Protein AF-A0A8T7BR16-F1 (afdb_monomer)

Mean predicted aligned error: 4.54 Å

Sequence (94 aa):
MAKTPLLADLGRALDLLRQIDESRLDFSPDPNVSPDIHELTGLETYPVDSHLANLKARIEAVVKAGDKLEQRDPSDYVSKLIIECVRLAPPSDD

Solvent-accessible surface area (backbone atoms only — not comparable to full-atom values): 5703 Å² total; per-residue (Å²): 127,86,76,47,69,37,58,51,53,53,51,52,34,52,59,41,47,71,68,41,70,70,88,74,55,94,69,79,44,72,35,80,54,54,69,68,53,23,74,60,61,71,49,76,63,39,50,58,92,34,60,66,56,21,52,52,51,50,51,52,47,52,61,66,32,40,92,76,52,77,92,51,80,69,52,70,66,55,53,50,50,37,55,51,29,62,71,64,37,75,82,80,90,124

Foldseek 3Di:
DPCQQQLVLLVLLLVLPVQADQVPDPDWQFFCDDPLLCVQPVRHTADTPGNNSRSVVVNVSDVSSPPVDDRDDYDPRSVVSNVVSVVRHDPPPD

Secondary structure (DSSP, 8-state):
----HHHHHHHHHHHHHTTS-GGG-SSPPP-BPPHHHHHHH---B---S-HHHHHHHHHHHHHHHGGGSPP-PPPHHHHHHHHHHHHHSPP---

Structure (mmCIF, N/CA/C/O backbone):
data_AF-A0A8T7BR16-F1
#
_entry.id   AF-A0A8T7BR16-F1
#
loop_
_atom_site.group_PDB
_atom_site.id
_atom_site.type_symbol
_atom_site.label_atom_id
_atom_site.label_alt_id
_atom_site.label_comp_id
_atom_site.label_asym_id
_atom_site.label_entity_id
_atom_site.label_seq_id
_atom_site.pdbx_PDB_ins_code
_atom_site.Cartn_x
_atom_site.Cartn_y
_atom_site.Cartn_z
_atom_site.occupancy
_atom_site.B_iso_or_equiv
_atom_site.auth_seq_id
_atom_site.auth_comp_id
_atom_site.auth_asym_id
_atom_site.auth_atom_id
_atom_site.pdbx_PDB_model_num
ATOM 1 N N . MET A 1 1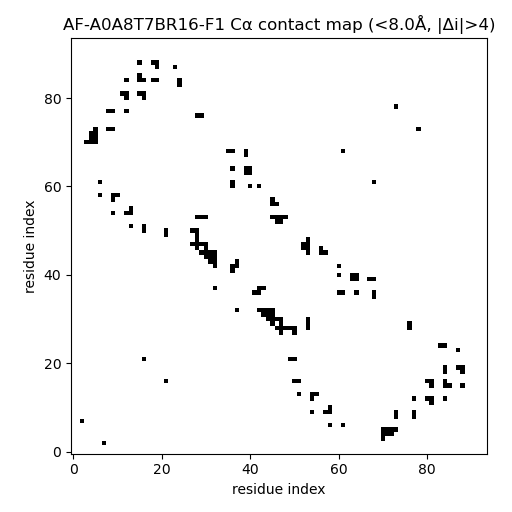 ? -7.885 18.534 4.801 1.00 44.97 1 MET A N 1
ATOM 2 C CA . MET A 1 1 ? -7.618 17.198 5.372 1.00 44.97 1 MET A CA 1
ATOM 3 C C . MET A 1 1 ? -6.207 17.220 5.914 1.00 44.97 1 MET A C 1
ATOM 5 O O . MET A 1 1 ? -5.311 17.589 5.159 1.00 44.97 1 MET A O 1
ATOM 9 N N . ALA A 1 2 ? -6.014 16.938 7.203 1.00 45.03 2 ALA A N 1
ATOM 10 C CA . ALA A 1 2 ? -4.671 16.790 7.747 1.00 45.03 2 ALA A CA 1
ATOM 11 C C . ALA A 1 2 ? -4.009 15.616 7.010 1.00 45.03 2 ALA A C 1
ATOM 13 O O . ALA A 1 2 ? -4.475 14.484 7.100 1.00 45.03 2 ALA A O 1
ATOM 14 N N . LYS A 1 3 ? -2.993 15.894 6.188 1.00 56.69 3 LYS A N 1
ATOM 15 C CA . LYS A 1 3 ? -2.181 14.837 5.581 1.00 56.69 3 LYS A CA 1
ATOM 16 C C . LYS A 1 3 ? -1.389 14.209 6.721 1.00 56.69 3 LYS A C 1
ATOM 18 O O . LYS A 1 3 ? -0.429 14.813 7.191 1.00 56.69 3 LYS A O 1
ATOM 23 N N . THR A 1 4 ? -1.818 13.049 7.204 1.00 72.12 4 THR A N 1
ATOM 24 C CA . THR A 1 4 ? -0.993 12.266 8.125 1.00 72.12 4 THR A CA 1
ATOM 25 C C . THR A 1 4 ? 0.312 11.895 7.404 1.00 72.12 4 THR A C 1
ATOM 27 O O . THR A 1 4 ? 0.281 11.687 6.185 1.00 72.12 4 THR A O 1
ATOM 30 N N . PRO A 1 5 ? 1.462 11.824 8.100 1.00 83.62 5 PRO A N 1
ATOM 31 C CA . PRO A 1 5 ? 2.729 11.402 7.494 1.00 83.62 5 PRO A CA 1
ATOM 32 C C . PRO A 1 5 ? 2.598 10.089 6.713 1.00 83.62 5 PRO A C 1
ATOM 34 O O . PRO A 1 5 ? 3.026 10.004 5.566 1.00 83.62 5 PRO A O 1
ATOM 37 N N . LEU A 1 6 ? 1.844 9.134 7.264 1.00 89.94 6 LEU A N 1
ATOM 38 C CA . LEU A 1 6 ? 1.510 7.876 6.603 1.00 89.94 6 LEU A CA 1
ATOM 39 C C . LEU A 1 6 ? 0.819 8.059 5.240 1.00 89.94 6 LEU A C 1
ATOM 41 O O . LEU A 1 6 ? 1.195 7.404 4.272 1.00 89.94 6 LEU A O 1
ATOM 45 N N . LEU A 1 7 ? -0.188 8.936 5.131 1.00 91.50 7 LEU A N 1
ATOM 46 C CA . LEU A 1 7 ? -0.852 9.201 3.846 1.00 91.50 7 LEU A CA 1
ATOM 47 C C . LEU A 1 7 ? 0.087 9.864 2.837 1.00 91.50 7 LEU A C 1
ATOM 49 O O . LEU A 1 7 ? -0.036 9.613 1.638 1.00 91.50 7 LEU A O 1
ATOM 53 N N . ALA A 1 8 ? 1.009 10.706 3.306 1.00 90.19 8 ALA A N 1
ATOM 54 C CA . ALA A 1 8 ? 2.010 11.317 2.442 1.00 90.19 8 ALA A CA 1
ATOM 55 C C . ALA A 1 8 ? 2.973 10.261 1.875 1.00 90.19 8 ALA A C 1
ATOM 57 O O . ALA A 1 8 ? 3.203 10.252 0.665 1.00 90.19 8 ALA A O 1
ATOM 58 N N . ASP A 1 9 ? 3.459 9.337 2.706 1.00 91.56 9 ASP A N 1
ATOM 59 C CA . ASP A 1 9 ? 4.343 8.253 2.263 1.00 91.56 9 ASP A CA 1
ATOM 60 C C . ASP A 1 9 ? 3.638 7.254 1.343 1.00 91.56 9 ASP A C 1
ATOM 62 O O . ASP A 1 9 ? 4.199 6.858 0.322 1.00 91.56 9 ASP A O 1
ATOM 66 N N . LEU A 1 10 ? 2.384 6.895 1.632 1.00 94.94 10 LEU A N 1
ATOM 67 C CA . LEU A 1 10 ? 1.584 6.049 0.741 1.00 94.94 10 LEU A CA 1
ATOM 68 C C . LEU A 1 10 ? 1.340 6.720 -0.620 1.00 94.94 10 LEU A C 1
ATOM 70 O O . LEU A 1 10 ? 1.429 6.063 -1.656 1.00 94.94 10 LEU A O 1
ATOM 74 N N . GLY A 1 11 ? 1.068 8.029 -0.629 1.00 94.38 11 GLY A N 1
ATOM 75 C CA . GLY A 1 11 ? 0.946 8.807 -1.863 1.00 94.38 11 GLY A CA 1
ATOM 76 C C . GLY A 1 11 ? 2.254 8.833 -2.654 1.00 94.38 11 GLY A C 1
ATOM 77 O O . GLY A 1 11 ? 2.260 8.539 -3.846 1.00 94.38 11 GLY A O 1
ATOM 78 N N . ARG A 1 12 ? 3.379 9.080 -1.975 1.00 93.56 12 ARG A N 1
ATOM 79 C CA . ARG A 1 12 ? 4.713 9.045 -2.586 1.00 93.56 12 ARG A CA 1
ATOM 80 C C . ARG A 1 12 ? 5.028 7.676 -3.188 1.00 93.56 12 ARG A C 1
ATOM 82 O O . ARG A 1 12 ? 5.509 7.605 -4.315 1.00 93.56 12 ARG A O 1
ATOM 89 N N . ALA A 1 13 ? 4.756 6.596 -2.458 1.00 95.12 13 ALA A N 1
ATOM 90 C CA . ALA A 1 13 ? 4.943 5.235 -2.950 1.00 95.12 13 ALA A CA 1
ATOM 91 C C . ALA A 1 13 ? 4.108 4.975 -4.214 1.00 95.12 13 ALA A C 1
ATOM 93 O O . ALA A 1 13 ? 4.591 4.337 -5.145 1.00 95.12 13 ALA A O 1
ATOM 94 N N . LEU A 1 14 ? 2.882 5.508 -4.278 1.00 95.94 14 LEU A N 1
ATOM 95 C CA . LEU A 1 14 ? 1.985 5.326 -5.419 1.00 95.94 14 LEU A CA 1
ATOM 96 C C . LEU A 1 14 ? 2.507 6.046 -6.657 1.00 95.94 14 LEU A C 1
ATOM 98 O O . LEU A 1 14 ? 2.470 5.490 -7.755 1.00 95.94 14 LEU A O 1
ATOM 102 N N . ASP A 1 15 ? 2.997 7.267 -6.480 1.00 94.38 15 ASP A N 1
ATOM 103 C CA . ASP A 1 15 ? 3.547 8.057 -7.575 1.00 94.38 15 ASP A CA 1
ATOM 104 C C . ASP A 1 15 ? 4.847 7.454 -8.110 1.00 94.38 15 ASP A C 1
ATOM 106 O O . ASP A 1 15 ? 5.048 7.430 -9.322 1.00 94.38 15 ASP A O 1
ATOM 110 N N . LEU A 1 16 ? 5.702 6.916 -7.238 1.00 94.56 16 LEU A N 1
ATOM 111 C CA . LEU A 1 16 ? 6.916 6.204 -7.644 1.00 94.56 16 LEU A CA 1
ATOM 112 C C . LEU A 1 16 ? 6.595 4.894 -8.369 1.00 94.56 16 LEU A C 1
ATOM 114 O O . LEU A 1 16 ? 7.159 4.622 -9.426 1.00 94.56 16 LEU A O 1
ATOM 118 N N . LEU A 1 17 ? 5.653 4.107 -7.845 1.00 95.12 17 LEU A N 1
ATOM 119 C CA . LEU A 1 17 ? 5.251 2.844 -8.458 1.00 95.12 17 LEU A CA 1
ATOM 120 C C . LEU A 1 17 ? 4.679 3.045 -9.869 1.00 95.12 17 LEU A C 1
ATOM 122 O O . LEU A 1 17 ? 4.918 2.233 -10.752 1.00 95.12 17 LEU A O 1
ATOM 126 N N . ARG A 1 18 ? 3.969 4.153 -10.110 1.00 93.56 18 ARG A N 1
ATOM 127 C CA . ARG A 1 18 ? 3.441 4.515 -11.438 1.00 93.56 18 ARG A CA 1
ATOM 128 C C . ARG A 1 18 ? 4.515 4.859 -12.471 1.00 93.56 18 ARG A C 1
ATOM 130 O O . ARG A 1 18 ? 4.200 4.893 -13.657 1.00 93.56 18 ARG A O 1
ATOM 137 N N . GLN A 1 19 ? 5.738 5.156 -12.040 1.00 92.62 19 GLN A N 1
ATOM 138 C CA . GLN A 1 19 ? 6.852 5.527 -12.920 1.00 92.62 19 GLN A CA 1
ATOM 139 C C . GLN A 1 19 ? 7.700 4.326 -13.344 1.00 92.62 19 GLN A C 1
ATOM 141 O O . GLN A 1 19 ? 8.578 4.467 -14.195 1.00 92.62 19 GLN A O 1
ATOM 146 N N . ILE A 1 20 ? 7.456 3.154 -12.759 1.00 93.06 20 ILE A N 1
ATOM 147 C CA . ILE A 1 20 ? 8.206 1.938 -13.049 1.00 93.06 20 ILE A CA 1
ATOM 148 C C . ILE A 1 20 ? 7.282 0.843 -13.581 1.00 93.06 20 ILE A C 1
ATOM 150 O O . ILE A 1 20 ? 6.068 0.871 -13.400 1.00 93.06 20 ILE A O 1
ATOM 154 N N . ASP A 1 21 ? 7.882 -0.153 -14.221 1.00 92.62 21 ASP A N 1
ATOM 155 C CA . ASP A 1 21 ? 7.222 -1.432 -14.461 1.00 92.62 21 ASP A CA 1
ATOM 156 C C . ASP A 1 21 ? 7.313 -2.274 -13.180 1.00 92.62 21 ASP A C 1
ATOM 158 O O . ASP A 1 21 ? 8.408 -2.688 -12.788 1.00 92.62 21 ASP A O 1
ATOM 162 N N . GLU A 1 22 ? 6.177 -2.503 -12.511 1.00 93.38 22 GLU A N 1
ATOM 163 C CA . GLU A 1 22 ? 6.135 -3.240 -11.240 1.00 93.38 22 GLU A CA 1
ATOM 164 C C . GLU A 1 22 ? 6.577 -4.705 -11.378 1.00 93.38 22 GLU A C 1
ATOM 166 O O . GLU A 1 22 ? 6.991 -5.297 -10.386 1.00 93.38 22 GLU A O 1
ATOM 171 N N . SER A 1 23 ? 6.592 -5.278 -12.590 1.00 92.94 23 SER A N 1
ATOM 172 C CA . SER A 1 23 ? 7.129 -6.629 -12.823 1.00 92.94 23 SER A CA 1
ATOM 173 C C . SER A 1 23 ? 8.643 -6.733 -12.589 1.00 92.94 23 SER A C 1
ATOM 175 O O . SER A 1 23 ? 9.184 -7.833 -12.486 1.00 92.94 23 SER A O 1
ATOM 177 N N . ARG A 1 24 ? 9.336 -5.590 -12.481 1.00 94.06 24 ARG A N 1
ATOM 178 C CA . ARG A 1 24 ? 10.764 -5.500 -12.143 1.00 94.06 24 ARG A CA 1
ATOM 179 C C . ARG A 1 24 ? 11.029 -5.586 -10.636 1.00 94.06 24 ARG A C 1
ATOM 181 O O . ARG A 1 24 ? 12.193 -5.660 -10.247 1.00 94.06 24 ARG A O 1
ATOM 188 N N . LEU A 1 25 ? 9.990 -5.533 -9.799 1.00 95.00 25 LEU A N 1
ATOM 189 C CA . LEU A 1 25 ? 10.113 -5.699 -8.351 1.00 95.00 25 LEU A CA 1
ATOM 190 C C . LEU A 1 25 ? 10.309 -7.186 -8.021 1.00 95.00 25 LEU A C 1
ATOM 192 O O . LEU A 1 25 ? 9.589 -8.049 -8.514 1.00 95.00 25 LEU A O 1
ATOM 196 N N . ASP A 1 26 ? 11.291 -7.489 -7.174 1.00 94.00 26 ASP A N 1
ATOM 197 C CA . ASP A 1 26 ? 11.711 -8.858 -6.836 1.00 94.00 26 ASP A CA 1
ATOM 198 C C . ASP A 1 26 ? 11.050 -9.412 -5.560 1.00 94.00 26 ASP A C 1
ATOM 200 O O . ASP A 1 26 ? 11.537 -10.360 -4.940 1.00 94.00 26 ASP A O 1
ATOM 204 N N . PHE A 1 27 ? 9.932 -8.820 -5.146 1.00 96.00 27 PHE A N 1
ATOM 205 C CA . PHE A 1 27 ? 9.189 -9.213 -3.956 1.00 96.00 27 PHE A CA 1
ATOM 206 C C . PHE A 1 27 ? 7.688 -9.101 -4.197 1.00 96.00 27 PHE A C 1
ATOM 208 O O . PHE A 1 27 ? 7.248 -8.400 -5.096 1.00 96.00 27 PHE A O 1
ATOM 215 N N . SER A 1 28 ? 6.898 -9.808 -3.393 1.00 96.06 28 SER A N 1
ATOM 216 C CA . SER A 1 28 ? 5.440 -9.81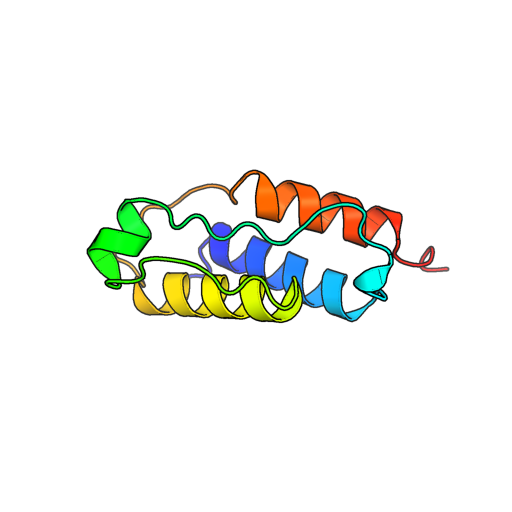4 -3.524 1.00 96.06 28 SER A CA 1
ATOM 217 C C . SER A 1 28 ? 4.780 -8.705 -2.695 1.00 96.06 28 SER A C 1
ATOM 219 O O . SER A 1 28 ? 5.357 -8.257 -1.695 1.00 96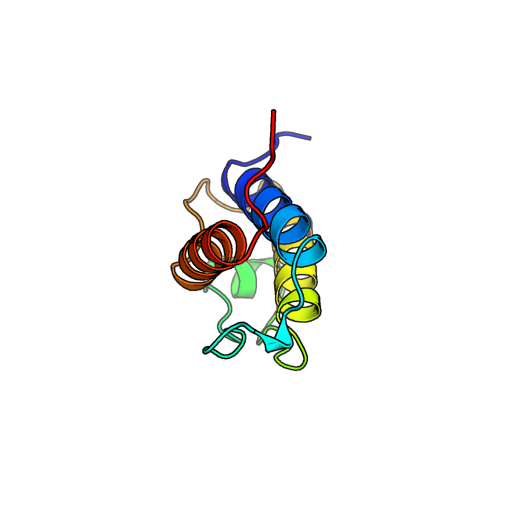.06 28 SER A O 1
ATOM 221 N N . PRO A 1 29 ? 3.558 -8.272 -3.056 1.00 97.19 29 PRO A N 1
ATOM 222 C CA . PRO A 1 29 ? 2.760 -7.394 -2.211 1.00 97.19 29 PRO A CA 1
ATOM 223 C C . PRO A 1 29 ? 2.488 -8.023 -0.839 1.00 97.19 29 PRO A C 1
ATOM 225 O O . PRO A 1 29 ? 2.242 -9.223 -0.736 1.00 97.19 29 PRO A O 1
ATOM 228 N N . ASP A 1 30 ? 2.505 -7.208 0.215 1.00 97.56 30 ASP A N 1
ATOM 229 C CA . ASP A 1 30 ? 2.237 -7.663 1.581 1.00 97.56 30 ASP A CA 1
ATOM 230 C C . ASP A 1 30 ? 0.726 -7.614 1.891 1.00 97.56 30 ASP A C 1
ATOM 232 O O . ASP A 1 30 ? 0.150 -6.515 1.892 1.00 97.56 30 ASP A O 1
ATOM 236 N N . PRO A 1 31 ? 0.065 -8.758 2.165 1.00 97.12 31 PRO A N 1
ATOM 237 C CA . PRO A 1 31 ? -1.363 -8.804 2.472 1.00 97.12 31 PRO A CA 1
ATOM 238 C C . PRO A 1 31 ? -1.691 -8.352 3.899 1.00 97.12 31 PRO A C 1
ATOM 240 O O . PRO A 1 31 ? -2.868 -8.164 4.206 1.00 97.12 31 PRO A O 1
ATOM 243 N N . ASN A 1 32 ? -0.697 -8.208 4.780 1.00 96.81 32 ASN A N 1
ATOM 244 C CA . ASN A 1 32 ? -0.948 -8.023 6.203 1.00 96.81 32 ASN A CA 1
ATOM 245 C C . ASN A 1 32 ? -1.582 -6.662 6.503 1.00 96.81 32 ASN A C 1
ATOM 247 O O . ASN A 1 32 ? -1.098 -5.605 6.081 1.00 96.81 32 ASN A O 1
ATOM 251 N N . VAL A 1 33 ? -2.656 -6.700 7.287 1.00 95.19 33 VAL A N 1
ATOM 252 C CA . VAL A 1 33 ? -3.350 -5.520 7.798 1.00 95.19 33 VAL A CA 1
ATOM 253 C C . VAL 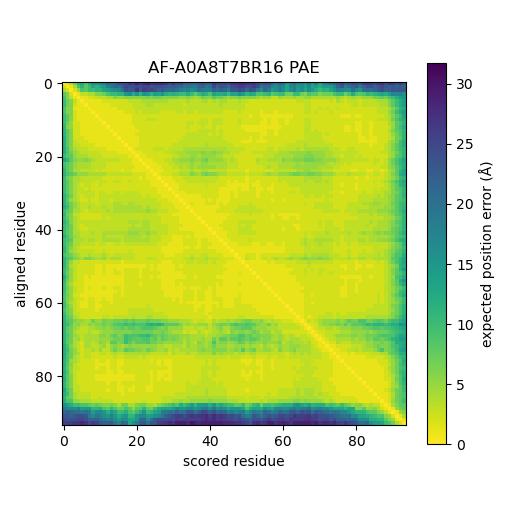A 1 33 ? -2.917 -5.297 9.240 1.00 95.19 33 VAL A C 1
ATOM 255 O O . VAL A 1 33 ? -2.888 -6.224 10.047 1.00 95.19 33 VAL A O 1
ATOM 258 N N . SER A 1 34 ? -2.554 -4.060 9.570 1.00 93.25 34 SER A N 1
ATOM 259 C CA . SER A 1 34 ? -2.192 -3.701 10.938 1.00 93.25 34 SER A CA 1
ATOM 260 C C . SER A 1 34 ? -3.421 -3.761 11.862 1.00 93.25 34 SER A C 1
ATOM 262 O O . SER A 1 34 ? -4.522 -3.439 11.404 1.00 93.25 34 SER A O 1
ATOM 264 N N . PRO A 1 35 ? -3.263 -4.127 13.150 1.00 93.81 35 PRO A N 1
ATOM 265 C CA . PRO A 1 35 ? -4.396 -4.323 14.061 1.00 93.81 35 PRO A CA 1
ATOM 266 C C . PRO A 1 35 ? -5.343 -3.121 14.148 1.00 93.81 35 PRO A C 1
ATOM 268 O O . PRO A 1 35 ? -6.553 -3.281 14.077 1.00 93.81 35 PRO A O 1
ATOM 271 N N . ASP A 1 36 ? -4.797 -1.909 14.194 1.00 93.06 36 ASP A N 1
ATOM 272 C CA . ASP A 1 36 ? -5.565 -0.661 14.220 1.00 93.06 36 ASP A CA 1
ATOM 273 C C . ASP A 1 36 ? -6.421 -0.444 12.960 1.00 93.06 36 ASP A C 1
ATOM 275 O O . ASP A 1 36 ? -7.585 -0.061 13.045 1.00 93.06 36 ASP A O 1
ATOM 279 N N . ILE A 1 37 ? -5.887 -0.733 11.772 1.00 94.75 37 ILE A N 1
ATOM 280 C CA . ILE A 1 37 ? -6.654 -0.672 10.526 1.00 94.75 37 ILE A CA 1
ATOM 281 C C . ILE A 1 37 ? -7.735 -1.748 10.526 1.00 94.75 37 ILE A C 1
ATOM 283 O O . ILE A 1 37 ? -8.861 -1.461 10.117 1.00 94.75 37 ILE A O 1
ATOM 287 N N . HIS A 1 38 ? -7.424 -2.959 10.989 1.00 95.56 38 HIS A N 1
ATOM 288 C CA . HIS A 1 38 ? -8.411 -4.027 11.105 1.00 95.56 38 HIS A CA 1
ATOM 289 C C . HIS A 1 38 ? -9.568 -3.607 12.023 1.00 95.56 38 HIS A C 1
ATOM 291 O O . HIS A 1 38 ? -10.722 -3.627 11.598 1.00 95.56 38 HIS A O 1
ATOM 297 N N . GLU A 1 39 ? -9.267 -3.121 13.228 1.00 95.50 39 GLU A N 1
ATOM 298 C CA . GLU A 1 39 ? -10.257 -2.657 14.206 1.00 95.50 39 GLU A CA 1
ATOM 299 C C . GLU A 1 39 ? -11.107 -1.488 13.684 1.00 95.50 39 GLU A C 1
ATOM 301 O O . GLU A 1 39 ? -12.323 -1.459 13.876 1.00 95.50 39 GLU A O 1
ATOM 306 N N . LEU A 1 40 ? -10.490 -0.525 12.992 1.00 94.69 40 LEU A N 1
ATOM 307 C CA . LEU A 1 40 ? -11.178 0.679 12.517 1.00 94.69 40 LEU A CA 1
ATOM 308 C C . LEU A 1 40 ? -11.971 0.469 11.222 1.00 94.69 40 LEU A C 1
ATOM 310 O O . LEU A 1 40 ? -12.929 1.204 10.965 1.00 94.69 40 LEU A O 1
ATOM 314 N N . THR A 1 41 ? -11.576 -0.488 10.380 1.00 95.00 41 THR A N 1
ATOM 315 C CA . THR A 1 41 ? -12.125 -0.629 9.020 1.00 95.00 41 THR A CA 1
ATOM 316 C C . THR A 1 41 ? -12.807 -1.965 8.744 1.00 95.00 41 THR A C 1
ATOM 318 O O . THR A 1 41 ? -13.567 -2.039 7.770 1.00 95.00 41 THR A O 1
ATOM 321 N N . GLY A 1 42 ? -12.555 -2.987 9.565 1.00 95.44 42 GLY A N 1
ATOM 322 C CA . GLY A 1 42 ? -12.971 -4.374 9.343 1.00 95.44 42 GLY A CA 1
ATOM 323 C C . GLY A 1 42 ? -12.211 -5.085 8.219 1.00 95.44 42 GLY A C 1
ATOM 324 O O . GLY A 1 42 ? -12.648 -6.137 7.768 1.00 95.44 42 GLY A O 1
ATOM 325 N N . LEU A 1 43 ? -11.121 -4.503 7.708 1.00 96.56 43 LEU A N 1
ATOM 326 C CA . LEU A 1 43 ? -10.328 -5.105 6.639 1.00 96.56 43 LEU A CA 1
ATOM 327 C C . LEU A 1 43 ? -9.474 -6.255 7.186 1.00 96.56 43 LEU A C 1
ATOM 329 O O . LEU A 1 43 ? -8.749 -6.074 8.160 1.00 96.56 43 LEU A O 1
ATOM 333 N N . GLU A 1 44 ? -9.529 -7.421 6.547 1.00 96.56 44 GLU A N 1
ATOM 334 C CA . GLU A 1 44 ? -8.757 -8.601 6.968 1.00 96.56 44 GLU A CA 1
ATOM 335 C C . GLU A 1 44 ? -7.424 -8.730 6.223 1.00 96.56 44 GLU A C 1
ATOM 337 O O . GLU A 1 44 ? -6.400 -9.024 6.834 1.00 96.56 44 GLU A O 1
ATOM 342 N N . THR A 1 45 ? -7.418 -8.473 4.911 1.00 97.44 45 THR A N 1
ATOM 343 C CA . THR A 1 45 ? -6.229 -8.615 4.058 1.00 97.44 45 THR A CA 1
ATOM 344 C C . THR A 1 45 ?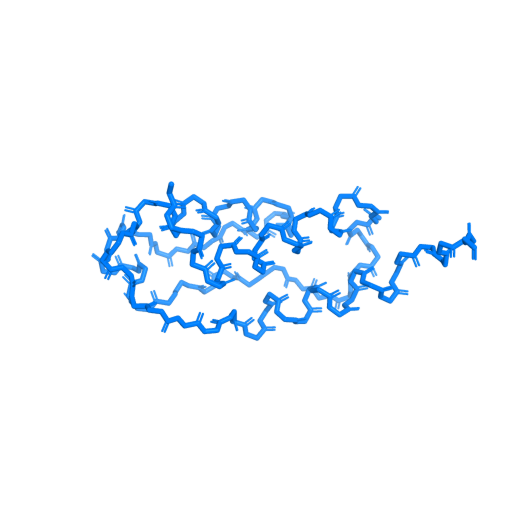 -6.186 -7.556 2.962 1.00 97.44 45 THR A C 1
ATOM 346 O O . THR A 1 45 ? -7.228 -7.189 2.415 1.00 97.44 45 THR A O 1
ATOM 349 N N . TYR A 1 46 ? -4.987 -7.137 2.562 1.00 97.81 46 TYR A N 1
ATOM 350 C CA . TYR A 1 46 ? -4.779 -6.377 1.328 1.00 97.81 46 TYR A CA 1
ATOM 351 C C . TYR A 1 46 ? -4.658 -7.300 0.102 1.00 97.81 46 TYR A C 1
ATOM 353 O O . TYR A 1 46 ? -4.146 -8.415 0.229 1.00 97.81 46 TYR A O 1
ATOM 361 N N . PRO A 1 47 ? -5.087 -6.850 -1.094 1.00 97.25 47 PRO A N 1
ATOM 362 C CA . PRO A 1 47 ? -4.946 -7.625 -2.324 1.00 97.25 47 PRO A CA 1
ATOM 363 C C . PRO A 1 47 ? -3.471 -7.839 -2.682 1.00 97.25 47 PRO A C 1
ATOM 365 O O . PRO A 1 47 ? -2.621 -6.990 -2.401 1.00 97.25 47 PRO A O 1
ATOM 368 N N . VAL A 1 48 ? -3.175 -8.968 -3.328 1.00 96.94 48 VAL A N 1
ATOM 369 C CA . VAL A 1 48 ? -1.806 -9.381 -3.695 1.00 96.94 48 VAL A CA 1
ATOM 370 C C . VAL A 1 48 ? -1.600 -9.538 -5.200 1.00 96.94 48 VAL A C 1
ATOM 372 O O . VAL A 1 48 ? -0.531 -9.958 -5.629 1.00 96.94 48 VAL A O 1
ATOM 375 N N . ASP A 1 49 ? -2.597 -9.160 -6.004 1.00 94.31 49 ASP A N 1
ATOM 376 C CA . ASP A 1 49 ? -2.539 -9.264 -7.467 1.00 94.31 49 ASP A CA 1
ATOM 377 C C . ASP A 1 49 ? -1.479 -8.331 -8.074 1.00 94.31 49 ASP A C 1
ATOM 379 O O . ASP A 1 49 ? -0.891 -8.637 -9.105 1.00 94.31 49 ASP A O 1
ATOM 383 N N . SER A 1 50 ? -1.255 -7.176 -7.440 1.00 97.25 50 SER A N 1
ATOM 384 C CA . SER A 1 50 ? -0.258 -6.170 -7.829 1.00 97.25 50 SER A CA 1
ATOM 385 C C . SER A 1 50 ? 0.140 -5.308 -6.636 1.00 97.25 50 SER A C 1
ATOM 387 O O . SER A 1 50 ? -0.649 -5.112 -5.701 1.00 97.25 50 SER A O 1
ATOM 389 N N . HIS A 1 51 ? 1.335 -4.713 -6.691 1.00 97.56 51 HIS A N 1
ATOM 390 C CA . HIS A 1 51 ? 1.728 -3.689 -5.720 1.00 97.56 51 HIS A CA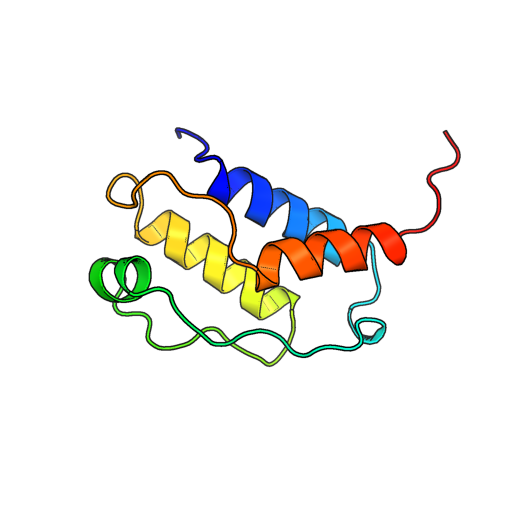 1
ATOM 391 C C . HIS A 1 51 ? 0.805 -2.476 -5.823 1.00 97.56 51 HIS A C 1
ATOM 393 O O . HIS A 1 51 ? 0.459 -1.871 -4.805 1.00 97.56 51 HIS A O 1
ATOM 399 N N . LEU A 1 52 ? 0.341 -2.165 -7.037 1.00 96.94 52 LEU A N 1
ATOM 400 C CA . LEU A 1 52 ? -0.575 -1.062 -7.284 1.00 96.94 52 LEU A CA 1
ATOM 401 C C . LEU A 1 52 ? -1.929 -1.259 -6.592 1.00 96.94 52 LEU A C 1
ATOM 403 O O . LEU A 1 52 ? -2.415 -0.336 -5.933 1.00 96.94 52 LEU A O 1
ATOM 407 N N . ALA A 1 53 ? -2.547 -2.437 -6.730 1.00 97.25 53 ALA A N 1
ATOM 408 C CA . ALA A 1 53 ? -3.810 -2.744 -6.058 1.00 97.25 53 ALA A CA 1
ATOM 409 C C . ALA A 1 53 ? -3.640 -2.731 -4.535 1.00 97.25 53 ALA A C 1
ATOM 411 O O . ALA A 1 53 ? -4.450 -2.132 -3.827 1.00 97.25 53 ALA A O 1
ATOM 412 N N . ASN A 1 54 ? -2.551 -3.325 -4.043 1.00 97.88 54 ASN A N 1
ATOM 413 C CA . ASN A 1 54 ? -2.234 -3.367 -2.621 1.00 97.88 54 ASN A CA 1
ATOM 414 C C . ASN A 1 54 ? -2.113 -1.958 -2.023 1.00 97.88 54 ASN A C 1
ATOM 416 O O . ASN A 1 54 ? -2.737 -1.640 -1.011 1.00 97.88 54 ASN A O 1
ATOM 420 N N . LEU A 1 55 ? -1.356 -1.081 -2.685 1.00 97.06 55 LEU A N 1
ATOM 421 C CA . LEU A 1 55 ? -1.102 0.264 -2.190 1.00 97.06 55 LEU A CA 1
ATOM 422 C C . LEU A 1 55 ? -2.348 1.157 -2.249 1.00 97.06 55 LEU A C 1
ATOM 424 O O . LEU A 1 55 ? -2.593 1.927 -1.320 1.00 97.06 55 LEU A O 1
ATOM 428 N N . LYS A 1 56 ? -3.178 1.020 -3.292 1.00 97.06 56 LYS A N 1
ATOM 429 C CA . LYS A 1 56 ? -4.485 1.694 -3.358 1.00 97.06 56 LYS A CA 1
ATOM 430 C C . LYS A 1 56 ? -5.389 1.272 -2.202 1.00 97.06 56 LYS A C 1
ATOM 432 O O . LYS A 1 56 ? -5.928 2.139 -1.520 1.00 97.06 56 LYS A O 1
ATOM 437 N N . ALA A 1 57 ? -5.481 -0.029 -1.926 1.00 97.31 57 ALA A N 1
ATOM 438 C CA . ALA A 1 57 ? -6.271 -0.539 -0.810 1.00 97.31 57 ALA A CA 1
ATOM 439 C C . ALA A 1 57 ? -5.753 -0.030 0.549 1.00 97.31 57 ALA A C 1
ATOM 441 O O . ALA A 1 57 ? -6.549 0.315 1.420 1.00 97.31 57 ALA A O 1
ATOM 442 N N . ARG A 1 58 ? -4.428 0.102 0.724 1.00 96.62 58 ARG A N 1
ATOM 443 C CA . ARG A 1 58 ? -3.823 0.720 1.922 1.00 96.62 58 ARG A CA 1
ATOM 444 C C . ARG A 1 58 ? -4.224 2.186 2.082 1.00 96.62 58 ARG A C 1
ATOM 446 O O . ARG A 1 58 ? -4.593 2.594 3.179 1.00 96.62 58 ARG A O 1
ATOM 453 N N . ILE A 1 59 ? -4.192 2.971 1.004 1.00 95.88 59 ILE A N 1
ATOM 454 C CA . ILE A 1 59 ? -4.634 4.374 1.024 1.00 95.88 59 ILE A CA 1
ATOM 455 C C . ILE A 1 59 ? -6.112 4.459 1.406 1.00 95.88 59 ILE A C 1
ATOM 457 O O . ILE A 1 59 ? -6.466 5.226 2.298 1.00 95.88 59 ILE A O 1
ATOM 461 N N . GLU A 1 60 ? -6.967 3.652 0.779 1.00 96.06 60 GLU A N 1
ATOM 462 C CA . GLU A 1 60 ? -8.401 3.610 1.081 1.00 96.06 60 GLU A CA 1
ATOM 463 C C . GLU A 1 60 ? -8.669 3.230 2.539 1.00 96.06 60 GLU A C 1
ATOM 465 O O . GLU A 1 60 ? -9.489 3.869 3.198 1.00 96.06 60 GLU A O 1
ATOM 470 N N . ALA A 1 61 ? -7.944 2.245 3.075 1.00 95.06 61 ALA A N 1
ATOM 471 C CA . ALA A 1 61 ? -8.069 1.829 4.465 1.00 95.06 61 ALA A CA 1
ATOM 472 C C . ALA A 1 61 ? -7.657 2.942 5.440 1.00 95.06 61 ALA A C 1
ATOM 474 O O . ALA A 1 61 ? -8.376 3.210 6.401 1.00 95.06 61 ALA A O 1
ATOM 475 N N . VAL A 1 62 ? -6.552 3.646 5.172 1.00 93.81 62 VAL A N 1
ATOM 476 C CA . VAL A 1 62 ? -6.112 4.782 5.997 1.00 93.81 62 VAL A CA 1
ATOM 477 C C . VAL A 1 62 ? -7.094 5.954 5.903 1.00 93.81 62 VAL A C 1
ATOM 479 O O . VAL A 1 62 ? -7.427 6.554 6.922 1.00 93.81 62 VAL A O 1
ATOM 482 N N . VAL A 1 63 ? -7.624 6.251 4.713 1.00 93.88 63 VAL A N 1
ATOM 483 C CA . VAL A 1 63 ? -8.670 7.274 4.534 1.00 93.88 63 VAL A CA 1
ATOM 484 C C . VAL A 1 63 ? -9.948 6.895 5.287 1.00 93.88 63 VAL A C 1
ATOM 486 O O . VAL A 1 63 ? -10.556 7.756 5.920 1.00 93.88 63 VAL A O 1
ATOM 489 N N . LYS A 1 64 ? -10.343 5.617 5.259 1.00 93.75 64 LYS A N 1
ATOM 490 C CA . LYS A 1 64 ? -11.517 5.100 5.976 1.00 93.75 64 LYS A CA 1
ATOM 491 C C . LYS A 1 64 ? -11.331 5.136 7.494 1.00 93.75 64 LYS A C 1
ATOM 493 O O . LYS A 1 64 ? -12.279 5.464 8.204 1.00 93.75 64 LYS A O 1
ATOM 498 N N . ALA A 1 65 ? -10.135 4.815 7.987 1.00 92.06 65 ALA A N 1
ATOM 499 C CA . ALA A 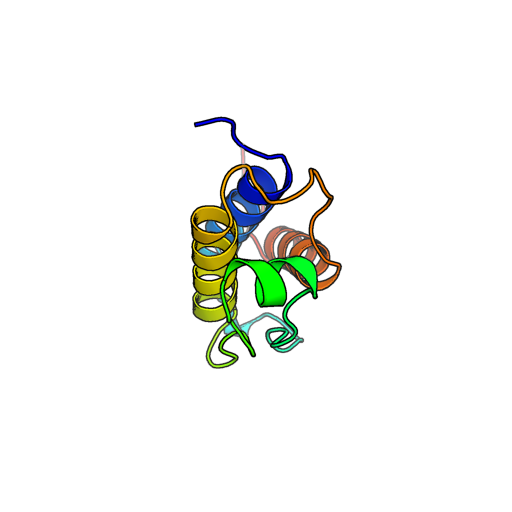1 65 ? -9.783 4.937 9.400 1.00 92.06 65 ALA A CA 1
ATOM 500 C C . ALA A 1 65 ? -9.818 6.407 9.866 1.00 92.06 65 ALA A C 1
ATOM 502 O O . ALA A 1 65 ? -10.264 6.699 10.979 1.00 92.06 65 ALA A O 1
ATOM 503 N N . GLY A 1 66 ? -9.428 7.332 8.981 1.00 88.50 66 GLY A N 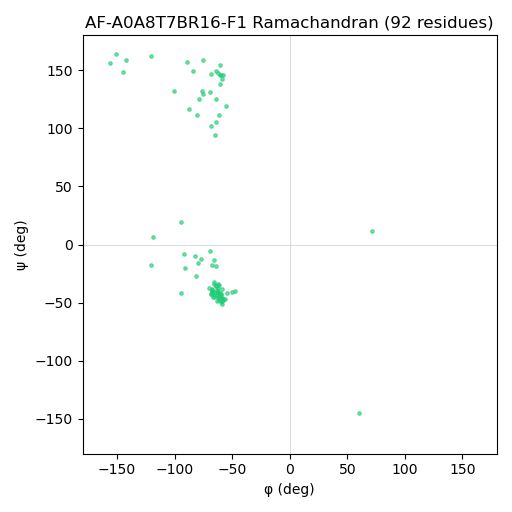1
ATOM 504 C CA . GLY A 1 66 ? -9.534 8.774 9.186 1.00 88.50 66 GLY A CA 1
ATOM 505 C C . GLY A 1 66 ? -8.743 9.254 10.402 1.00 88.50 66 GLY A C 1
ATOM 506 O O . GLY A 1 66 ? -7.697 8.702 10.737 1.00 88.50 66 GLY A O 1
ATOM 507 N N . ASP A 1 67 ? -9.274 10.261 11.097 1.00 84.69 67 ASP A N 1
ATOM 508 C CA . ASP A 1 67 ? -8.621 10.880 12.263 1.00 84.69 67 ASP A CA 1
ATOM 509 C C . ASP A 1 67 ? -8.550 9.960 13.499 1.00 84.69 67 ASP A C 1
ATOM 511 O O . ASP A 1 67 ? -7.956 10.330 14.508 1.00 84.69 67 ASP A O 1
ATOM 515 N N . LYS A 1 68 ? -9.163 8.766 13.452 1.00 86.88 68 LYS A N 1
ATOM 516 C CA . LYS A 1 68 ? -9.062 7.766 14.529 1.00 86.88 68 LYS A CA 1
ATOM 517 C C . LYS A 1 68 ? -7.759 6.972 14.474 1.00 86.88 68 LYS A C 1
ATOM 519 O O . LYS A 1 68 ? -7.444 6.281 15.436 1.00 86.88 68 LYS A O 1
ATOM 524 N N . LEU A 1 69 ? -7.049 7.024 13.348 1.00 87.81 69 LEU A N 1
ATOM 525 C CA . LEU A 1 69 ? -5.769 6.354 13.196 1.00 87.81 69 LEU A CA 1
ATOM 526 C C . LEU A 1 69 ? -4.679 7.177 13.881 1.00 87.81 69 LEU A C 1
ATOM 528 O O . LEU A 1 69 ? -4.498 8.355 13.569 1.00 87.81 69 LEU A O 1
ATOM 532 N N . GLU A 1 70 ? -3.932 6.551 14.787 1.00 86.25 70 GLU A N 1
ATOM 533 C CA . GLU A 1 70 ? -2.793 7.210 15.417 1.00 86.25 70 GLU A CA 1
ATOM 534 C C . GLU A 1 70 ? -1.728 7.585 14.379 1.00 86.25 70 GLU A C 1
ATOM 536 O O . GLU A 1 70 ? -1.521 6.908 13.364 1.00 86.25 70 GLU A O 1
ATOM 541 N N . GLN A 1 71 ? -1.037 8.696 14.635 1.00 84.25 71 GLN A N 1
ATOM 542 C CA . GLN A 1 71 ? 0.086 9.101 13.805 1.00 84.25 71 GLN A CA 1
ATOM 543 C C . GLN A 1 71 ? 1.200 8.058 13.919 1.00 84.25 71 GLN A C 1
ATOM 545 O O . GLN A 1 71 ? 1.678 7.764 15.012 1.00 84.25 71 GLN A O 1
ATOM 550 N N . ARG A 1 72 ? 1.631 7.531 12.774 1.00 83.25 72 ARG A N 1
ATOM 551 C CA . ARG A 1 72 ? 2.639 6.476 12.690 1.00 83.25 72 ARG A CA 1
ATOM 552 C C . ARG A 1 72 ? 3.430 6.552 11.393 1.00 83.25 72 ARG A C 1
ATOM 554 O O . ARG A 1 72 ? 2.983 7.173 10.424 1.00 83.25 72 ARG A O 1
ATOM 561 N N . ASP A 1 73 ? 4.560 5.862 11.399 1.00 84.94 73 ASP A N 1
ATOM 562 C CA . ASP A 1 73 ? 5.410 5.662 10.232 1.00 84.94 73 ASP A CA 1
ATOM 563 C C . ASP A 1 73 ? 4.812 4.626 9.260 1.00 84.94 73 ASP A C 1
ATOM 565 O O . ASP A 1 73 ? 3.970 3.801 9.645 1.00 84.94 73 ASP A O 1
ATOM 569 N N . PRO A 1 74 ? 5.219 4.654 7.979 1.00 84.94 74 PRO A N 1
ATOM 570 C CA . PRO A 1 74 ? 4.886 3.605 7.026 1.00 84.94 74 PRO A CA 1
ATOM 571 C C . PRO A 1 74 ? 5.417 2.237 7.471 1.00 84.94 74 PRO A C 1
ATOM 573 O O . PRO A 1 74 ? 6.500 2.111 8.035 1.00 84.94 74 PRO A O 1
ATOM 576 N N . SER A 1 75 ? 4.659 1.185 7.155 1.00 89.81 75 SER A N 1
ATOM 577 C CA . SER A 1 75 ? 5.093 -0.203 7.363 1.00 89.81 75 SER A CA 1
ATOM 578 C C . SER A 1 75 ? 6.360 -0.526 6.566 1.00 89.81 75 SER A C 1
ATOM 580 O O . SER A 1 75 ? 6.527 0.005 5.465 1.00 89.81 75 SER A O 1
ATOM 582 N N . ASP A 1 76 ? 7.141 -1.507 7.025 1.00 93.75 76 ASP A N 1
ATOM 583 C CA . ASP A 1 76 ? 8.340 -2.018 6.338 1.00 93.75 76 ASP A CA 1
ATOM 584 C C . ASP A 1 76 ? 8.113 -2.307 4.848 1.00 93.75 76 ASP A C 1
ATOM 586 O O . ASP A 1 76 ? 8.950 -1.973 4.011 1.00 93.75 76 ASP A O 1
ATOM 590 N N . TYR A 1 77 ? 6.951 -2.865 4.498 1.00 95.31 77 TYR A N 1
ATOM 591 C CA . TYR A 1 77 ? 6.561 -3.108 3.110 1.00 95.31 77 TYR A CA 1
ATOM 592 C C . TYR A 1 77 ? 6.534 -1.827 2.258 1.00 95.31 77 TYR A C 1
ATOM 594 O O . TYR A 1 77 ? 7.089 -1.802 1.161 1.00 95.31 77 TYR A O 1
ATOM 602 N N . VAL A 1 78 ? 5.913 -0.755 2.757 1.00 95.00 78 VAL A N 1
ATOM 603 C CA . VAL A 1 78 ? 5.799 0.532 2.046 1.00 95.00 78 VAL A CA 1
ATOM 604 C C . VAL A 1 78 ? 7.172 1.188 1.929 1.00 95.00 78 VAL A C 1
ATOM 606 O O . VAL A 1 78 ? 7.534 1.660 0.854 1.00 95.00 78 VAL A O 1
ATOM 609 N N . SER A 1 79 ? 7.964 1.152 3.001 1.00 95.00 79 SER A N 1
ATOM 610 C CA . SER A 1 79 ? 9.340 1.656 3.000 1.00 95.00 79 SER A CA 1
ATOM 611 C C . SER A 1 79 ? 10.210 0.922 1.974 1.00 95.00 79 SER A C 1
ATOM 613 O O . SER A 1 79 ? 10.886 1.563 1.168 1.00 95.00 79 SER A O 1
ATOM 615 N N . LYS A 1 80 ? 10.136 -0.416 1.927 1.00 95.81 80 LYS A N 1
ATOM 616 C CA . LYS A 1 80 ? 10.823 -1.238 0.920 1.00 95.81 80 LYS A CA 1
ATOM 617 C C . LYS A 1 80 ? 10.355 -0.904 -0.497 1.00 95.81 80 LYS A C 1
ATOM 619 O O . LYS A 1 80 ? 11.187 -0.738 -1.383 1.00 95.81 80 LYS A O 1
ATOM 624 N N . LEU A 1 81 ? 9.045 -0.762 -0.707 1.00 96.12 81 LEU A N 1
ATOM 625 C CA . LEU A 1 81 ? 8.476 -0.414 -2.009 1.00 96.12 81 LEU A CA 1
ATOM 626 C C . LEU A 1 81 ? 8.995 0.931 -2.521 1.00 96.12 81 LEU A C 1
ATOM 628 O O . LEU A 1 81 ? 9.380 1.024 -3.683 1.00 96.12 81 LEU A O 1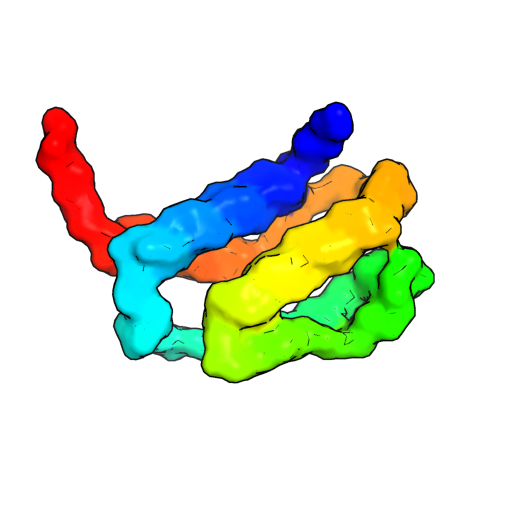
ATOM 632 N N . ILE A 1 82 ? 9.065 1.950 -1.662 1.00 94.62 82 ILE A N 1
ATOM 633 C CA . ILE A 1 82 ? 9.632 3.258 -2.018 1.00 94.62 82 ILE A CA 1
ATOM 634 C C . ILE A 1 82 ? 11.092 3.112 -2.451 1.00 94.62 82 ILE A C 1
ATOM 636 O O . ILE A 1 82 ? 11.460 3.620 -3.508 1.00 94.62 82 ILE A O 1
ATOM 640 N N . ILE A 1 83 ? 11.915 2.416 -1.659 1.00 94.88 83 ILE A N 1
ATOM 641 C CA . ILE A 1 83 ? 13.344 2.217 -1.949 1.00 94.88 83 ILE A CA 1
ATOM 642 C C . ILE A 1 83 ? 13.528 1.536 -3.308 1.00 94.88 83 ILE A C 1
ATOM 644 O O . ILE A 1 83 ? 14.314 1.997 -4.135 1.00 94.88 83 ILE A O 1
ATOM 648 N N . GLU A 1 84 ? 12.770 0.474 -3.560 1.00 95.38 84 GLU A N 1
ATOM 649 C CA . GLU A 1 84 ? 12.853 -0.291 -4.800 1.00 95.38 84 GLU A CA 1
ATOM 650 C C . GLU A 1 84 ? 12.364 0.501 -6.015 1.00 95.38 84 GLU A C 1
ATOM 652 O O . GLU A 1 84 ? 13.018 0.498 -7.058 1.00 95.38 84 GLU A O 1
ATOM 657 N N . CYS A 1 85 ? 11.282 1.272 -5.879 1.00 94.19 85 CYS A N 1
ATOM 658 C CA . CYS A 1 85 ? 10.828 2.138 -6.962 1.00 94.19 85 CYS A CA 1
ATOM 659 C C . CYS A 1 85 ? 11.845 3.242 -7.275 1.00 94.19 85 CYS A C 1
ATOM 661 O O . CYS A 1 85 ? 12.105 3.504 -8.444 1.00 94.19 85 CYS A O 1
ATOM 663 N N . VAL A 1 86 ? 12.469 3.850 -6.257 1.00 93.12 86 VAL A N 1
ATOM 664 C CA . VAL A 1 86 ? 13.542 4.843 -6.457 1.00 93.12 86 VAL A CA 1
ATOM 665 C C . VAL A 1 86 ? 14.752 4.216 -7.152 1.00 93.12 86 VAL A C 1
ATOM 667 O O . VAL A 1 86 ? 15.337 4.840 -8.029 1.00 93.12 86 VAL A O 1
ATOM 670 N N . ARG A 1 87 ? 15.112 2.975 -6.803 1.00 92.06 87 ARG A N 1
ATOM 671 C CA . ARG A 1 87 ? 16.211 2.238 -7.445 1.00 92.06 87 ARG A CA 1
ATOM 672 C C . ARG A 1 87 ? 15.937 1.941 -8.923 1.00 92.06 87 ARG A C 1
ATOM 674 O O . ARG A 1 87 ? 16.868 1.904 -9.722 1.00 92.06 87 ARG A O 1
ATOM 681 N N . LEU A 1 88 ? 14.680 1.665 -9.271 1.00 91.00 88 LEU A N 1
ATOM 682 C CA . LEU A 1 88 ? 14.264 1.263 -10.618 1.00 91.00 88 LEU A CA 1
ATOM 683 C C . LEU A 1 88 ? 13.868 2.434 -11.521 1.00 91.00 88 LEU A C 1
ATOM 685 O O . LEU A 1 88 ? 13.837 2.250 -12.747 1.00 91.00 88 LEU A O 1
ATOM 689 N N . ALA A 1 89 ? 13.541 3.586 -10.931 1.00 82.81 89 ALA A N 1
ATOM 690 C CA . ALA A 1 89 ? 13.235 4.809 -11.650 1.00 82.81 89 ALA A CA 1
ATOM 691 C C . ALA A 1 89 ? 14.453 5.237 -12.485 1.00 82.81 89 ALA A C 1
ATOM 693 O O . ALA A 1 89 ? 15.591 5.128 -12.016 1.00 82.81 89 ALA A O 1
ATOM 694 N N . PRO A 1 90 ? 14.248 5.687 -13.734 1.00 68.00 90 PRO A N 1
ATOM 695 C CA . PRO A 1 90 ? 15.344 6.233 -14.519 1.00 68.00 90 PRO A CA 1
ATOM 696 C C . PRO A 1 90 ? 15.966 7.418 -13.764 1.00 68.00 90 PRO A C 1
ATOM 698 O O . PRO A 1 90 ? 15.235 8.140 -13.079 1.00 68.00 90 PRO A O 1
ATOM 701 N N . PRO A 1 91 ? 17.289 7.639 -13.868 1.00 61.34 91 PRO A N 1
ATOM 702 C CA . PRO A 1 91 ? 17.869 8.877 -13.375 1.00 61.34 91 PRO A CA 1
ATOM 703 C C . PRO A 1 91 ? 17.136 10.030 -14.065 1.00 61.34 91 PRO A C 1
ATOM 705 O O . PRO A 1 91 ? 17.102 10.099 -15.293 1.00 61.34 91 PRO A O 1
ATOM 708 N N . SER A 1 92 ? 16.486 10.890 -13.282 1.00 54.06 92 SER A N 1
ATOM 709 C CA . SER A 1 92 ? 16.032 12.178 -13.791 1.00 54.06 92 SER A CA 1
ATOM 710 C C . SER A 1 92 ? 17.285 12.962 -14.171 1.00 54.06 92 SER A C 1
ATOM 712 O O . SER A 1 92 ? 18.023 13.391 -13.289 1.00 54.06 92 SER A O 1
ATOM 714 N N . ASP A 1 93 ? 17.550 13.074 -15.473 1.00 45.94 93 ASP A N 1
ATOM 715 C CA . ASP A 1 93 ? 18.404 14.129 -16.016 1.00 45.94 93 ASP A CA 1
ATOM 716 C C . ASP A 1 93 ? 17.678 15.461 -15.755 1.00 45.94 93 ASP A C 1
ATOM 718 O O . ASP A 1 93 ? 16.786 15.842 -16.515 1.00 45.94 93 ASP A O 1
ATOM 722 N N . ASP A 1 94 ? 18.016 16.115 -14.644 1.00 46.03 94 ASP A N 1
ATOM 723 C CA . ASP A 1 94 ? 17.794 17.548 -14.393 1.00 46.03 94 ASP A CA 1
ATOM 724 C C . ASP A 1 94 ? 19.163 18.236 -14.266 1.00 46.03 94 ASP A C 1
ATOM 726 O O . ASP A 1 94 ? 20.035 17.694 -13.541 1.00 46.03 94 ASP A O 1
#

pLDDT: mean 89.89, std 12.31, range [44.97, 97.88]

Radius of gyration: 13.5 Å; Cα contacts (8 Å, |Δi|>4): 102; chains: 1; bounding box: 31×27×31 Å